Protein AF-X1PKR8-F1 (afdb_monomer_lite)

InterPro domains:
  IPR029045 ClpP/crotonase-like domain superfamily [SSF52096] (2-77)

pLDDT: mean 96.18, std 5.19, range [54.72, 98.62]

Sequence (77 aa):
LTAMVPEEALDEEVDRLAAILAGNAPVAMRGMKRTINEIARGKLDEAAADQRARDSMRGAEIKEGVKAFAEKRPPRF

Secondary structure (DSSP, 8-state):
------GGGHHHHHHHHHHHHHTS-HHHHHHHHHHHHHHHTT---HHHHHHHHHHHTTSHHHHHHHHHHHTTS----

Organism: NCBI:txid412755

Radius of gyration: 15.83 Å; chains: 1; bounding box: 30×30×41 Å

Structure (mmCIF, N/CA/C/O backbone):
data_AF-X1PKR8-F1
#
_entry.id   AF-X1PKR8-F1
#
loop_
_atom_site.group_PDB
_atom_site.id
_atom_site.type_symbol
_atom_site.label_atom_id
_atom_site.label_alt_id
_atom_site.label_comp_id
_atom_site.label_asym_id
_atom_site.label_entity_id
_atom_site.label_seq_id
_atom_site.pdbx_PDB_ins_code
_atom_site.Cartn_x
_atom_site.Cartn_y
_atom_site.Cartn_z
_atom_site.occupancy
_atom_site.B_iso_or_equiv
_atom_site.auth_seq_id
_atom_site.auth_comp_id
_atom_site.auth_asym_id
_atom_site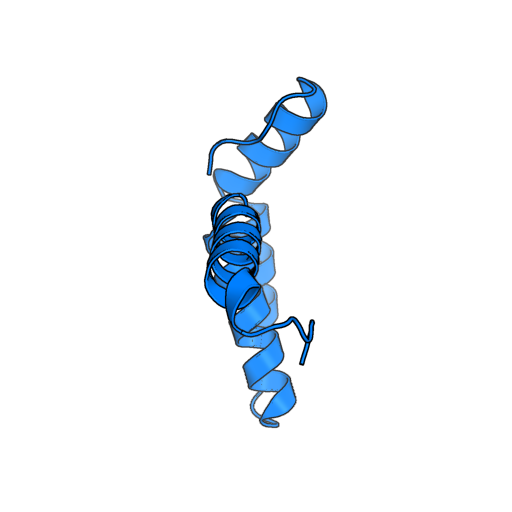.auth_atom_id
_atom_site.pdbx_PDB_model_num
ATOM 1 N N . LEU A 1 1 ? 4.058 -3.079 15.730 1.00 54.72 1 LEU A N 1
ATOM 2 C CA . LEU A 1 1 ? 2.698 -2.800 16.237 1.00 54.72 1 LEU A CA 1
ATOM 3 C C . LEU A 1 1 ? 2.427 -1.327 15.996 1.00 54.72 1 LEU A C 1
ATOM 5 O O . LEU A 1 1 ? 3.276 -0.527 16.361 1.00 54.72 1 LEU A O 1
ATOM 9 N N . THR A 1 2 ? 1.356 -0.988 15.278 1.00 84.94 2 THR A N 1
ATOM 10 C CA . THR A 1 2 ? 1.046 0.402 14.885 1.00 84.94 2 THR A CA 1
ATOM 11 C C . THR A 1 2 ? 0.156 1.125 15.898 1.00 84.94 2 THR A C 1
ATOM 13 O O . THR A 1 2 ? 0.223 2.345 15.967 1.00 84.94 2 THR A O 1
ATOM 16 N N . ALA A 1 3 ? -0.619 0.393 16.704 1.00 92.06 3 ALA A N 1
ATOM 17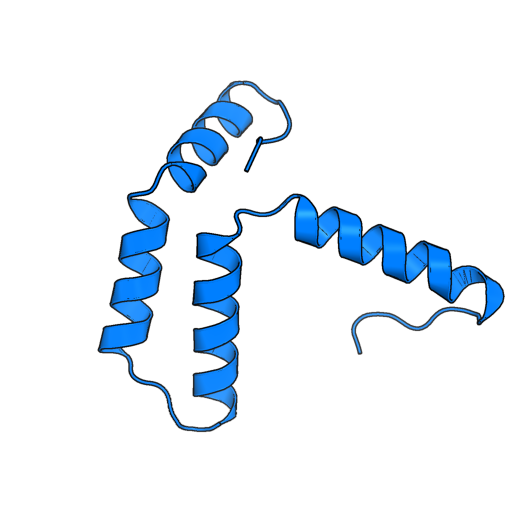 C CA . ALA A 1 3 ? -1.420 0.915 17.811 1.00 92.06 3 ALA A CA 1
ATOM 18 C C . ALA A 1 3 ? -1.634 -0.173 18.881 1.00 92.06 3 ALA A C 1
ATOM 20 O O . ALA A 1 3 ? -1.486 -1.364 18.595 1.00 92.06 3 ALA A O 1
ATOM 21 N N . MET A 1 4 ? -1.970 0.251 20.099 1.00 96.06 4 MET A N 1
ATOM 22 C CA . MET A 1 4 ? -2.443 -0.593 21.199 1.00 96.06 4 MET A CA 1
ATOM 23 C C . MET A 1 4 ? -3.679 0.089 21.787 1.00 96.06 4 MET A C 1
ATOM 25 O O . MET A 1 4 ? -3.614 1.276 22.108 1.00 96.06 4 MET A O 1
ATOM 29 N N . VAL A 1 5 ? -4.787 -0.641 21.890 1.00 97.06 5 VAL A N 1
ATOM 30 C CA . VAL A 1 5 ? -6.092 -0.137 22.345 1.00 97.06 5 VAL A CA 1
ATOM 31 C C . VAL A 1 5 ? -6.686 -1.084 23.395 1.00 97.06 5 VAL A C 1
ATOM 33 O O . VAL A 1 5 ? -6.277 -2.248 23.436 1.00 97.06 5 VAL A O 1
ATOM 36 N N . PRO A 1 6 ? -7.611 -0.612 24.253 1.00 98.25 6 PRO A N 1
ATOM 37 C CA . PRO A 1 6 ? -8.433 -1.491 25.084 1.00 98.25 6 PRO A CA 1
ATOM 38 C C . PRO A 1 6 ? -9.190 -2.523 24.240 1.00 98.25 6 PRO A C 1
ATOM 40 O O . PRO A 1 6 ? -9.477 -2.273 23.068 1.00 98.25 6 PRO A O 1
ATOM 43 N N . GLU A 1 7 ? -9.524 -3.667 24.838 1.00 97.81 7 GLU A N 1
ATOM 44 C CA . GLU A 1 7 ? -10.215 -4.768 24.154 1.00 97.81 7 GLU A CA 1
ATOM 45 C C . GLU A 1 7 ? -11.543 -4.311 23.538 1.00 97.81 7 GLU A C 1
ATOM 47 O O . GLU A 1 7 ? -11.847 -4.647 22.397 1.00 97.81 7 GLU A O 1
ATOM 52 N N . GLU A 1 8 ? -12.281 -3.451 24.240 1.00 98.38 8 GLU A N 1
ATOM 53 C CA . GLU A 1 8 ? -13.591 -2.948 23.821 1.00 98.38 8 GLU A CA 1
ATOM 54 C C . GLU A 1 8 ? -13.524 -2.026 22.593 1.00 98.38 8 GLU A C 1
ATOM 56 O O . GLU A 1 8 ? -14.537 -1.804 21.936 1.00 98.38 8 GLU A O 1
ATOM 61 N N . ALA A 1 9 ? -12.342 -1.485 22.281 1.00 97.69 9 ALA A N 1
ATOM 62 C CA . ALA A 1 9 ? -12.104 -0.604 21.138 1.00 97.69 9 ALA A CA 1
ATOM 63 C C . ALA A 1 9 ? -11.392 -1.317 19.975 1.00 97.69 9 ALA A C 1
ATOM 65 O O . ALA A 1 9 ? -11.077 -0.685 18.963 1.00 97.69 9 ALA A O 1
ATOM 66 N N . LEU A 1 10 ? -11.098 -2.617 20.111 1.00 97.56 10 LEU A N 1
ATOM 67 C CA . LEU A 1 10 ? -10.339 -3.365 19.113 1.00 97.56 10 LEU A CA 1
ATOM 68 C C . LEU A 1 10 ? -11.053 -3.390 17.759 1.00 97.56 10 LEU A C 1
ATOM 70 O O . LEU A 1 10 ? -10.422 -3.098 16.745 1.00 97.56 10 LEU A O 1
ATOM 74 N N . ASP A 1 11 ? -12.351 -3.693 17.750 1.00 98.19 11 ASP A N 1
ATOM 75 C CA . ASP A 1 11 ? -13.136 -3.775 16.514 1.00 98.19 11 ASP A CA 1
ATOM 76 C C . ASP A 1 11 ? -13.197 -2.418 15.800 1.00 98.19 11 ASP A C 1
ATOM 78 O O . ASP A 1 11 ? -12.943 -2.342 14.599 1.00 98.19 11 ASP A O 1
ATOM 82 N N . GLU A 1 12 ? -13.418 -1.326 16.542 1.00 97.81 12 GLU A N 1
ATOM 83 C CA . GLU A 1 12 ? -13.426 0.031 15.981 1.00 97.81 12 GLU A CA 1
ATOM 84 C C . GLU A 1 12 ? -12.069 0.394 15.356 1.00 97.81 12 GLU A C 1
ATOM 86 O O . GLU A 1 12 ? -12.005 0.942 14.252 1.00 97.81 12 GLU A O 1
ATOM 91 N N . GLU A 1 13 ? -10.964 0.068 16.030 1.00 97.25 13 GLU A N 1
ATOM 92 C CA . GLU A 1 13 ? -9.620 0.356 15.526 1.00 97.25 13 GLU A CA 1
ATOM 93 C C . GLU A 1 13 ? -9.280 -0.485 14.285 1.00 97.25 13 GLU A C 1
ATOM 95 O O . GLU A 1 13 ? -8.656 0.020 13.342 1.00 97.25 13 GLU A O 1
ATOM 100 N N . VAL A 1 14 ? -9.712 -1.750 14.255 1.00 96.62 14 VAL A N 1
ATOM 101 C CA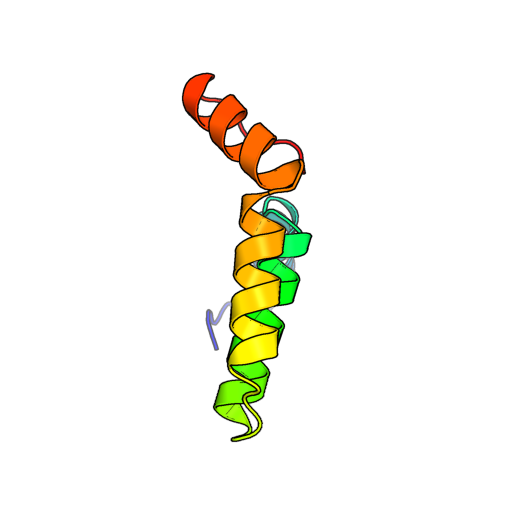 . VAL A 1 14 ? -9.568 -2.634 13.091 1.00 96.62 14 VAL A CA 1
ATOM 102 C C . VAL A 1 14 ? -10.369 -2.098 11.909 1.00 96.62 14 VAL A C 1
ATOM 104 O O . VAL A 1 14 ? -9.804 -1.972 10.820 1.00 96.62 14 VAL A O 1
ATOM 107 N N . ASP A 1 15 ? -11.633 -1.724 12.112 1.00 97.62 15 ASP A N 1
ATOM 108 C CA . ASP A 1 15 ? -12.495 -1.167 11.067 1.00 97.62 15 ASP A CA 1
ATOM 109 C C . ASP A 1 15 ? -11.941 0.150 10.527 1.00 97.62 15 ASP A C 1
ATOM 111 O O . ASP A 1 15 ? -11.873 0.356 9.311 1.00 97.62 15 ASP A O 1
ATOM 115 N N . ARG A 1 16 ? -11.452 1.024 11.413 1.00 96.38 16 ARG A N 1
ATOM 116 C CA . ARG A 1 16 ? -10.796 2.275 11.025 1.00 96.38 16 ARG A CA 1
ATOM 117 C C . ARG A 1 16 ? -9.582 2.011 10.139 1.00 96.38 16 ARG A C 1
ATOM 119 O O . ARG A 1 16 ? -9.434 2.637 9.086 1.00 96.38 16 ARG A O 1
ATOM 126 N N . LEU A 1 17 ? -8.711 1.085 10.540 1.00 95.75 17 LEU A N 1
ATOM 127 C CA . LEU A 1 17 ? -7.534 0.726 9.753 1.00 95.75 17 LEU A CA 1
ATOM 128 C C . LEU A 1 17 ? -7.931 0.092 8.414 1.00 95.75 17 LEU A C 1
ATOM 130 O O . LEU A 1 17 ? -7.368 0.447 7.377 1.00 95.75 17 LEU A O 1
ATOM 134 N N . ALA A 1 18 ? -8.908 -0.814 8.416 1.00 95.44 18 ALA A N 1
ATOM 135 C CA . ALA A 1 18 ? -9.414 -1.455 7.211 1.00 95.44 18 ALA A CA 1
ATOM 136 C C . ALA A 1 18 ? -9.995 -0.428 6.229 1.00 95.44 18 ALA A C 1
ATOM 138 O O . ALA A 1 18 ? -9.681 -0.489 5.040 1.00 95.44 18 ALA A O 1
ATOM 139 N N . ALA A 1 19 ? -10.751 0.560 6.715 1.00 95.44 19 ALA A N 1
ATOM 140 C CA . ALA A 1 19 ? -11.305 1.637 5.899 1.00 95.44 19 ALA A CA 1
ATOM 141 C C . ALA A 1 19 ? -10.205 2.499 5.257 1.00 95.44 19 ALA A C 1
ATOM 143 O O . ALA A 1 19 ? -10.269 2.796 4.062 1.00 95.44 19 ALA A O 1
ATOM 144 N N . ILE A 1 20 ? -9.153 2.842 6.013 1.00 94.38 20 ILE A N 1
ATOM 145 C CA . ILE A 1 20 ? -7.983 3.558 5.479 1.00 94.38 20 ILE A CA 1
ATOM 146 C C . ILE A 1 20 ? -7.313 2.738 4.371 1.00 94.38 20 ILE A C 1
ATOM 148 O O . ILE A 1 20 ? -6.975 3.272 3.316 1.00 94.38 20 ILE A O 1
ATOM 152 N N . LEU A 1 21 ? -7.114 1.437 4.594 1.00 94.19 21 LEU A N 1
ATOM 153 C CA . LEU A 1 21 ? -6.469 0.561 3.618 1.00 94.19 21 LEU A CA 1
ATOM 154 C C . LEU A 1 21 ? -7.323 0.366 2.359 1.00 94.19 21 LEU A C 1
ATOM 156 O O . LEU A 1 21 ? -6.770 0.380 1.259 1.00 94.19 21 LEU A O 1
ATOM 160 N N . ALA A 1 22 ? -8.640 0.227 2.512 1.00 94.75 22 ALA A N 1
ATOM 161 C CA . ALA A 1 22 ? -9.593 0.096 1.412 1.00 94.75 22 ALA A CA 1
ATOM 162 C C . ALA A 1 22 ? -9.706 1.376 0.567 1.00 94.75 22 ALA A C 1
ATOM 164 O O . ALA A 1 22 ? -10.008 1.298 -0.619 1.00 94.75 22 ALA A O 1
ATOM 165 N N . GLY A 1 23 ? -9.419 2.543 1.151 1.00 95.12 23 GLY A N 1
ATOM 166 C CA . GLY A 1 23 ? -9.375 3.824 0.444 1.00 95.12 23 GLY A CA 1
ATOM 167 C C . GLY A 1 23 ? -8.119 4.061 -0.405 1.00 95.12 23 GLY A C 1
ATOM 168 O O . GLY A 1 23 ? -8.016 5.110 -1.037 1.00 95.12 23 GLY A O 1
ATOM 169 N N . ASN A 1 24 ? -7.156 3.132 -0.428 1.00 96.25 24 ASN A N 1
ATOM 170 C CA . ASN A 1 24 ? -5.908 3.271 -1.183 1.00 96.25 24 ASN A CA 1
ATOM 171 C C . ASN A 1 24 ? -5.940 2.532 -2.527 1.00 96.25 24 ASN A C 1
ATOM 173 O O . ASN A 1 24 ? -6.633 1.535 -2.691 1.00 96.25 24 ASN A O 1
ATOM 177 N N . ALA A 1 25 ? -5.095 2.977 -3.460 1.00 97.12 25 ALA A N 1
ATOM 178 C CA . ALA A 1 25 ? -4.900 2.375 -4.778 1.00 97.12 25 ALA A CA 1
ATOM 179 C C . ALA A 1 25 ? -4.388 0.913 -4.675 1.00 97.12 25 ALA A C 1
ATOM 181 O O . ALA A 1 25 ? -3.237 0.693 -4.266 1.00 97.12 25 ALA A O 1
ATOM 182 N N . PRO A 1 26 ? -5.204 -0.109 -5.004 1.00 95.00 26 PRO A N 1
ATOM 183 C CA . PRO A 1 26 ? -4.887 -1.490 -4.661 1.00 95.00 26 PRO A CA 1
ATOM 184 C C . PRO A 1 26 ? -3.695 -2.076 -5.438 1.00 95.00 26 PRO A C 1
ATOM 186 O O . PRO A 1 26 ? -2.948 -2.880 -4.866 1.00 95.00 26 PRO A O 1
ATOM 189 N N . VAL A 1 27 ? -3.450 -1.696 -6.699 1.00 95.50 27 VAL A N 1
ATOM 190 C CA . VAL A 1 27 ? -2.246 -2.126 -7.441 1.00 95.50 27 VAL A CA 1
ATOM 191 C C . VAL A 1 27 ? -0.989 -1.545 -6.797 1.00 95.50 27 VAL A C 1
ATOM 193 O O . VAL A 1 27 ? -0.042 -2.293 -6.530 1.00 95.50 27 VAL A O 1
ATOM 196 N N . ALA A 1 28 ? -0.993 -0.246 -6.490 1.00 96.19 28 ALA A N 1
ATOM 197 C CA . ALA A 1 28 ? 0.141 0.417 -5.846 1.00 96.19 28 ALA A CA 1
ATOM 198 C C . ALA A 1 28 ? 0.451 -0.192 -4.465 1.00 96.19 28 ALA A C 1
ATOM 200 O O . ALA A 1 28 ? 1.601 -0.547 -4.185 1.00 96.19 28 ALA A O 1
ATOM 201 N N . MET A 1 29 ? -0.579 -0.395 -3.635 1.00 96.75 29 MET A N 1
ATOM 202 C CA . MET A 1 29 ? -0.443 -0.980 -2.297 1.00 96.75 29 MET A CA 1
ATOM 203 C C . MET A 1 29 ? 0.152 -2.389 -2.337 1.00 96.75 29 MET A C 1
ATOM 205 O O . MET A 1 29 ? 1.091 -2.689 -1.594 1.00 96.75 29 MET A O 1
ATOM 209 N N . ARG A 1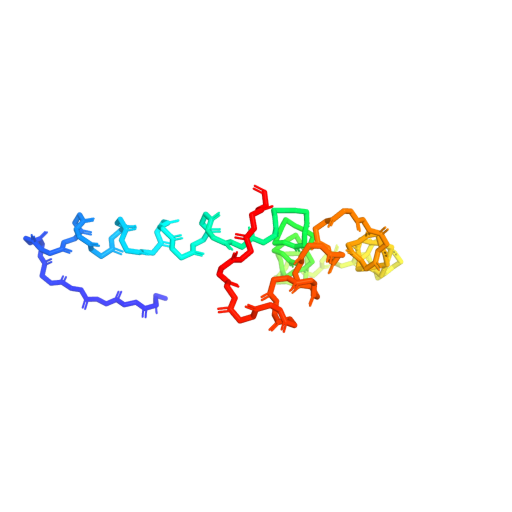 30 ? -0.343 -3.257 -3.232 1.00 96.38 30 ARG A N 1
ATOM 210 C CA . ARG A 1 30 ? 0.199 -4.616 -3.394 1.00 96.38 30 ARG A CA 1
ATOM 211 C C . ARG A 1 30 ? 1.656 -4.596 -3.842 1.00 96.38 30 ARG A C 1
ATOM 213 O O . ARG A 1 30 ? 2.473 -5.325 -3.275 1.00 96.38 30 ARG A O 1
ATOM 220 N N . GLY A 1 31 ? 1.982 -3.770 -4.838 1.00 97.25 31 GLY A N 1
ATOM 221 C CA . GLY A 1 31 ? 3.340 -3.651 -5.367 1.00 97.25 31 GLY A CA 1
ATOM 222 C C . GLY A 1 31 ? 4.337 -3.215 -4.295 1.00 97.25 31 GLY A C 1
ATOM 223 O O . GLY A 1 31 ? 5.350 -3.884 -4.088 1.00 97.25 31 GLY A O 1
ATOM 224 N N . MET A 1 32 ? 3.999 -2.158 -3.554 1.00 97.38 32 MET A N 1
ATOM 225 C CA . MET A 1 32 ? 4.820 -1.625 -2.468 1.00 97.38 32 MET A CA 1
ATOM 226 C C . MET A 1 32 ? 4.985 -2.631 -1.326 1.00 97.38 32 MET A C 1
ATOM 228 O O . MET A 1 32 ? 6.108 -2.905 -0.898 1.00 97.38 32 MET A O 1
ATOM 232 N N . LYS A 1 33 ? 3.886 -3.235 -0.851 1.00 97.75 33 LYS A N 1
ATOM 233 C CA . LYS A 1 33 ? 3.938 -4.189 0.266 1.00 97.75 33 LYS A CA 1
ATOM 234 C C . LYS A 1 33 ? 4.774 -5.419 -0.078 1.00 97.75 33 LYS A C 1
ATOM 236 O O . LYS A 1 33 ? 5.518 -5.908 0.774 1.00 97.75 33 LYS A O 1
ATOM 241 N N . ARG A 1 34 ? 4.687 -5.897 -1.323 1.00 98.38 34 ARG A N 1
ATOM 242 C CA . ARG A 1 34 ? 5.537 -6.981 -1.820 1.00 98.38 34 ARG A CA 1
ATOM 243 C C . ARG A 1 34 ? 7.013 -6.593 -1.777 1.00 98.38 34 ARG A C 1
ATOM 245 O O . ARG A 1 34 ? 7.789 -7.339 -1.191 1.00 98.38 34 ARG A O 1
ATOM 252 N N . THR A 1 35 ? 7.377 -5.428 -2.312 1.00 98.44 35 THR A N 1
ATOM 253 C CA . THR A 1 35 ? 8.766 -4.940 -2.302 1.00 98.44 35 THR A CA 1
ATOM 254 C C . THR A 1 35 ? 9.319 -4.821 -0.878 1.00 98.44 35 THR A C 1
ATOM 256 O O . THR A 1 35 ? 10.403 -5.326 -0.603 1.00 98.44 35 THR A O 1
ATOM 259 N N . ILE A 1 36 ? 8.556 -4.250 0.061 1.00 98.00 36 ILE A N 1
ATOM 260 C CA . ILE A 1 36 ? 8.962 -4.148 1.476 1.00 98.00 36 ILE A CA 1
ATOM 261 C C . ILE A 1 36 ? 9.220 -5.537 2.081 1.00 98.00 36 ILE A C 1
ATOM 263 O O . ILE A 1 36 ? 10.224 -5.745 2.760 1.00 98.00 36 ILE A O 1
ATOM 267 N N . ASN A 1 37 ? 8.336 -6.504 1.822 1.00 98.38 37 ASN A N 1
ATOM 268 C CA . ASN A 1 37 ? 8.501 -7.867 2.328 1.00 98.38 37 ASN A CA 1
ATOM 269 C C . ASN A 1 37 ? 9.702 -8.590 1.698 1.00 98.38 37 ASN A C 1
ATOM 271 O O . ASN A 1 37 ? 10.335 -9.406 2.363 1.00 98.38 37 ASN A O 1
ATOM 275 N N . GLU A 1 38 ? 10.000 -8.337 0.424 1.00 98.62 38 GLU A N 1
ATOM 276 C CA . GLU A 1 38 ? 11.175 -8.888 -0.259 1.00 98.62 38 GLU A CA 1
ATOM 277 C C . GLU A 1 38 ? 12.473 -8.306 0.321 1.00 98.62 38 GLU A C 1
ATOM 279 O O . GLU A 1 38 ? 13.381 -9.077 0.634 1.00 98.62 38 GLU A O 1
ATOM 284 N N . ILE A 1 39 ? 12.521 -6.991 0.577 1.00 98.44 39 ILE A N 1
ATOM 285 C CA . ILE A 1 39 ? 13.631 -6.323 1.282 1.00 98.44 39 ILE A CA 1
ATOM 286 C C . ILE A 1 39 ? 13.841 -6.948 2.661 1.00 98.44 39 ILE A C 1
ATOM 288 O O . ILE A 1 39 ? 14.936 -7.410 2.969 1.00 98.44 39 ILE A O 1
ATOM 292 N N . ALA A 1 40 ? 12.782 -7.027 3.471 1.00 98.31 40 ALA A N 1
ATOM 293 C CA . ALA A 1 40 ? 12.855 -7.561 4.832 1.00 98.31 40 ALA A CA 1
ATOM 294 C C . ALA A 1 40 ? 13.342 -9.020 4.886 1.00 98.31 40 ALA A C 1
ATOM 296 O O . ALA A 1 40 ? 13.844 -9.471 5.912 1.00 98.31 40 ALA A O 1
ATOM 297 N N . ARG A 1 41 ? 13.189 -9.768 3.787 1.00 98.25 41 ARG A N 1
ATOM 298 C CA . ARG A 1 41 ? 13.621 -11.166 3.662 1.00 98.25 41 ARG A CA 1
ATOM 299 C C . ARG A 1 41 ? 14.984 -11.326 2.988 1.00 98.25 41 ARG A C 1
ATOM 301 O O . ARG A 1 41 ? 15.411 -12.465 2.825 1.00 98.25 41 ARG A O 1
ATOM 308 N N . GLY A 1 42 ? 15.629 -10.241 2.553 1.00 98.19 42 GLY A N 1
ATOM 309 C CA . GLY A 1 42 ? 16.866 -10.301 1.766 1.00 98.19 42 GLY A CA 1
ATOM 310 C C . GLY A 1 42 ? 16.682 -10.965 0.396 1.00 98.19 42 GLY A C 1
ATOM 311 O O . GLY A 1 42 ? 17.594 -11.617 -0.099 1.00 98.19 42 GLY A O 1
ATOM 312 N N . LYS A 1 43 ? 15.484 -10.860 -0.194 1.00 98.38 43 LYS A N 1
ATOM 313 C CA . LYS A 1 43 ? 15.095 -11.500 -1.467 1.00 98.38 43 LYS A CA 1
ATOM 314 C C . LYS A 1 43 ? 14.623 -10.479 -2.504 1.00 98.38 43 LYS A C 1
ATOM 316 O O . LYS A 1 43 ? 13.765 -10.795 -3.324 1.00 98.38 43 LYS A O 1
ATOM 321 N N . LEU A 1 44 ? 15.100 -9.240 -2.408 1.00 98.50 44 LEU A N 1
ATOM 322 C CA . LEU A 1 44 ? 14.705 -8.191 -3.338 1.00 98.50 44 LEU A CA 1
ATOM 323 C C . LEU A 1 44 ? 15.192 -8.525 -4.750 1.00 98.50 44 LEU A C 1
ATOM 325 O O . LEU A 1 44 ? 16.386 -8.681 -4.981 1.00 98.50 44 LEU A O 1
ATOM 329 N N . ASP A 1 45 ? 14.247 -8.575 -5.682 1.00 98.38 45 ASP A N 1
ATOM 330 C CA . ASP A 1 45 ? 14.515 -8.429 -7.107 1.00 98.38 45 ASP A CA 1
ATOM 331 C C . ASP A 1 45 ? 14.248 -6.965 -7.473 1.00 98.38 45 ASP A C 1
ATOM 333 O O . ASP A 1 45 ? 13.096 -6.521 -7.531 1.00 98.38 45 ASP A O 1
ATOM 337 N N . GLU A 1 46 ? 15.322 -6.198 -7.657 1.00 98.12 46 GLU A N 1
ATOM 338 C CA . GLU A 1 46 ? 15.249 -4.761 -7.929 1.00 98.12 46 GLU A CA 1
ATOM 339 C C . GLU A 1 46 ? 14.541 -4.457 -9.251 1.00 98.12 46 GLU A C 1
ATOM 341 O O . GLU A 1 46 ? 13.713 -3.547 -9.310 1.00 98.12 46 GLU A O 1
ATOM 346 N N . ALA A 1 47 ? 14.794 -5.251 -10.295 1.00 98.56 47 ALA A N 1
ATOM 347 C CA . ALA A 1 47 ? 14.177 -5.053 -11.602 1.00 98.56 47 ALA A CA 1
ATOM 348 C C . ALA A 1 47 ? 12.667 -5.313 -11.539 1.00 98.56 47 ALA A C 1
ATOM 350 O O . ALA A 1 47 ? 11.870 -4.533 -12.069 1.00 98.56 47 ALA A O 1
ATOM 351 N N . ALA A 1 48 ? 12.254 -6.373 -10.839 1.00 98.31 48 ALA A N 1
ATOM 352 C CA . ALA A 1 48 ? 10.843 -6.660 -10.623 1.00 98.31 48 ALA A CA 1
ATOM 353 C C . ALA A 1 48 ? 10.164 -5.608 -9.729 1.00 98.31 48 ALA A C 1
ATOM 355 O O . ALA A 1 48 ? 8.994 -5.286 -9.948 1.00 98.31 48 ALA A O 1
ATOM 356 N N . ALA A 1 49 ? 10.858 -5.072 -8.721 1.00 98.38 49 ALA A N 1
ATOM 357 C CA . ALA A 1 49 ? 10.339 -4.003 -7.871 1.00 98.38 49 ALA A CA 1
ATOM 358 C C . ALA A 1 49 ? 10.138 -2.692 -8.644 1.00 98.38 49 ALA A C 1
ATOM 360 O O . ALA A 1 49 ? 9.069 -2.085 -8.534 1.00 98.38 49 ALA A O 1
ATOM 361 N N . ASP A 1 50 ? 11.114 -2.301 -9.464 1.00 98.25 50 ASP A N 1
ATOM 362 C CA . ASP A 1 50 ? 11.032 -1.111 -10.313 1.00 98.25 50 ASP A CA 1
ATOM 363 C C . ASP A 1 50 ? 9.933 -1.251 -11.376 1.00 98.25 50 ASP A C 1
ATOM 365 O O . ASP A 1 50 ? 9.144 -0.332 -11.596 1.00 98.25 50 ASP A O 1
ATOM 369 N N . GLN A 1 51 ? 9.783 -2.437 -11.976 1.00 98.00 51 GLN A N 1
ATOM 370 C CA . GLN A 1 51 ? 8.679 -2.697 -12.899 1.00 98.00 51 GLN A CA 1
ATOM 371 C C . GLN A 1 51 ? 7.312 -2.511 -12.222 1.00 98.00 51 GLN A C 1
ATOM 373 O O . GLN A 1 51 ? 6.465 -1.806 -12.767 1.00 98.00 51 GLN A O 1
ATOM 378 N N . ARG A 1 52 ? 7.107 -3.051 -11.007 1.00 97.38 52 ARG A N 1
ATOM 379 C CA . ARG A 1 52 ? 5.853 -2.853 -10.250 1.00 97.38 52 ARG A CA 1
ATOM 380 C C . ARG A 1 52 ? 5.568 -1.376 -9.967 1.00 97.38 52 ARG A C 1
ATOM 382 O O . ARG A 1 52 ? 4.410 -0.966 -10.030 1.00 97.38 52 ARG A O 1
ATOM 389 N N . ALA A 1 53 ? 6.599 -0.585 -9.661 1.00 96.69 53 ALA A N 1
ATOM 390 C CA . ALA A 1 53 ? 6.461 0.856 -9.454 1.00 96.69 53 ALA A CA 1
ATOM 391 C C . ALA A 1 53 ? 6.099 1.590 -10.757 1.00 96.69 53 ALA A C 1
ATOM 393 O O . ALA A 1 53 ? 5.227 2.457 -10.771 1.00 96.69 53 ALA A O 1
ATOM 394 N N . ARG A 1 54 ? 6.714 1.216 -11.883 1.00 96.56 54 ARG A N 1
ATOM 395 C CA . ARG A 1 54 ? 6.378 1.784 -13.197 1.00 96.56 54 ARG A CA 1
ATOM 396 C C . ARG A 1 54 ? 4.958 1.431 -13.637 1.00 96.56 54 ARG A C 1
ATOM 398 O O . ARG A 1 54 ? 4.278 2.280 -14.211 1.00 96.56 54 ARG A O 1
ATOM 405 N N . ASP A 1 55 ? 4.498 0.219 -13.347 1.00 95.31 55 ASP A N 1
ATOM 406 C CA . ASP A 1 55 ? 3.145 -0.224 -13.687 1.00 95.31 55 ASP A CA 1
ATOM 407 C C . ASP A 1 55 ? 2.076 0.545 -12.896 1.00 95.31 55 ASP A C 1
ATOM 409 O O . ASP A 1 55 ? 1.083 0.989 -13.481 1.00 95.31 55 ASP A O 1
ATOM 413 N N . SER A 1 56 ? 2.294 0.799 -11.597 1.00 95.38 56 SER A N 1
ATOM 414 C CA . SER A 1 56 ? 1.354 1.599 -10.793 1.00 95.38 56 SER A CA 1
ATOM 415 C C . SER A 1 56 ? 1.252 3.052 -11.279 1.00 95.38 56 SER A C 1
ATOM 417 O O . SER A 1 56 ? 0.172 3.640 -11.235 1.00 95.38 56 SER A O 1
ATOM 419 N N . MET A 1 57 ? 2.333 3.602 -11.837 1.00 95.38 57 MET A N 1
ATOM 420 C CA . MET A 1 57 ? 2.391 4.965 -12.384 1.00 95.38 57 MET A CA 1
ATOM 421 C C . MET A 1 57 ? 1.801 5.118 -13.794 1.00 95.38 57 MET A C 1
ATOM 423 O O . MET A 1 57 ? 1.759 6.228 -14.325 1.00 95.38 57 MET A O 1
ATOM 427 N N . ARG A 1 58 ? 1.333 4.035 -14.423 1.00 93.81 58 ARG A N 1
ATOM 428 C CA . ARG A 1 58 ? 0.736 4.063 -15.774 1.00 93.81 58 ARG A CA 1
ATOM 429 C C . ARG A 1 58 ? -0.743 3.663 -15.796 1.00 93.81 58 ARG A C 1
ATOM 431 O O . ARG A 1 58 ? -1.412 3.858 -16.813 1.00 93.81 58 ARG A O 1
ATOM 438 N N . GLY A 1 59 ? -1.247 3.109 -14.694 1.00 91.12 59 GLY A N 1
ATOM 439 C CA . GLY A 1 59 ? -2.586 2.530 -14.588 1.00 91.12 59 GLY A CA 1
ATOM 440 C C . GLY A 1 59 ? -3.737 3.535 -14.454 1.00 91.12 59 GLY A C 1
ATOM 441 O O . GLY A 1 59 ? -3.563 4.753 -14.495 1.00 91.12 59 GLY A O 1
ATOM 442 N N . ALA A 1 60 ? -4.949 3.004 -14.284 1.00 95.62 60 ALA A N 1
ATOM 443 C CA . ALA A 1 60 ? -6.148 3.808 -14.036 1.00 95.62 60 ALA A CA 1
ATOM 444 C C . ALA A 1 60 ? -6.135 4.461 -12.642 1.00 95.62 60 ALA A C 1
ATOM 446 O O . ALA A 1 60 ? -6.561 5.605 -12.506 1.00 95.62 60 ALA A O 1
ATOM 447 N N . GLU A 1 61 ? -5.585 3.771 -11.637 1.00 96.75 61 GLU A N 1
ATOM 448 C CA . GLU A 1 61 ? -5.546 4.243 -10.248 1.00 96.75 61 GLU A CA 1
ATOM 449 C C . GLU A 1 61 ? -4.806 5.579 -10.114 1.00 96.75 61 GLU A C 1
ATOM 451 O O . GLU A 1 61 ? -5.333 6.506 -9.510 1.00 96.75 61 GLU A O 1
ATOM 456 N N . ILE A 1 62 ? -3.628 5.744 -10.731 1.00 96.69 62 ILE A N 1
ATOM 457 C CA . ILE A 1 62 ? -2.892 7.016 -10.641 1.00 96.69 62 ILE A CA 1
ATOM 458 C C . ILE A 1 62 ? -3.641 8.163 -11.330 1.00 96.69 62 ILE A C 1
ATOM 460 O O . ILE A 1 62 ? -3.645 9.284 -10.827 1.00 96.69 62 ILE A O 1
ATOM 464 N N . LYS A 1 63 ? -4.327 7.889 -12.449 1.00 97.50 63 LYS A N 1
ATOM 465 C CA . LYS A 1 63 ? -5.131 8.896 -13.159 1.00 97.50 63 LYS A CA 1
ATOM 466 C C . LYS A 1 63 ? -6.301 9.359 -12.300 1.00 97.50 63 LYS A C 1
ATOM 468 O O . LYS A 1 63 ? -6.550 10.557 -12.212 1.00 97.50 63 LYS A O 1
ATOM 473 N N . GLU A 1 64 ? -6.988 8.422 -11.654 1.00 97.81 64 GLU A N 1
ATOM 474 C CA . GLU A 1 64 ? -8.062 8.735 -10.717 1.00 97.81 64 GLU A CA 1
ATOM 475 C C . GLU A 1 64 ? -7.540 9.465 -9.479 1.00 97.81 64 GLU A C 1
ATOM 477 O O . GLU A 1 64 ? -8.130 10.462 -9.084 1.00 97.81 64 GLU A O 1
ATOM 482 N N . GLY A 1 65 ? -6.410 9.044 -8.907 1.00 96.94 65 GLY A N 1
ATOM 483 C CA . GLY A 1 65 ? -5.792 9.729 -7.772 1.00 96.94 65 GLY A CA 1
ATOM 484 C C . GLY A 1 65 ? -5.465 11.191 -8.088 1.00 96.94 65 GLY A C 1
ATOM 485 O O . GLY A 1 65 ? -5.842 12.087 -7.335 1.00 96.94 65 GLY A O 1
ATOM 486 N N . VAL A 1 66 ? -4.841 11.448 -9.244 1.00 97.69 66 VAL A N 1
ATOM 487 C CA . VAL A 1 66 ? -4.543 12.809 -9.723 1.00 97.69 66 VAL A CA 1
ATOM 488 C C . VAL A 1 66 ? -5.827 13.604 -9.972 1.00 97.69 66 VAL A C 1
ATOM 490 O O . VAL A 1 66 ? -5.919 14.763 -9.565 1.00 97.69 66 VAL A O 1
ATOM 493 N N . LYS A 1 67 ? -6.834 12.992 -10.607 1.00 98.25 67 LYS A N 1
ATOM 494 C CA . LYS A 1 67 ? -8.121 13.638 -10.887 1.00 98.25 67 LYS A CA 1
ATOM 495 C C . LYS A 1 67 ? -8.867 14.002 -9.601 1.00 98.25 67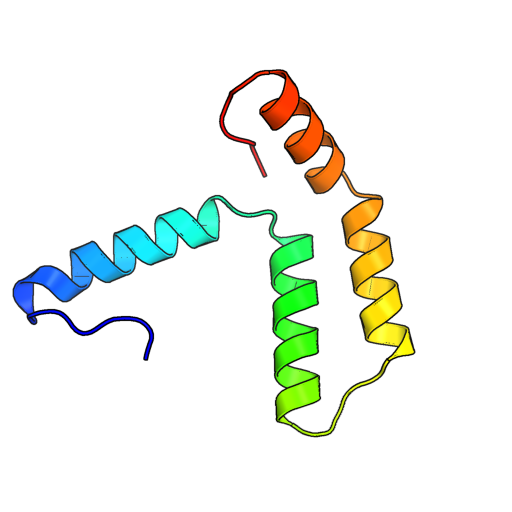 LYS A C 1
ATOM 497 O O . LYS A 1 67 ? -9.285 15.142 -9.445 1.00 98.25 67 LYS A O 1
ATOM 502 N N . ALA A 1 68 ? -9.013 13.057 -8.679 1.00 98.19 68 ALA A N 1
ATOM 503 C CA . ALA A 1 68 ? -9.701 13.251 -7.409 1.00 98.19 68 ALA A CA 1
ATOM 504 C C . ALA A 1 68 ? -9.017 14.320 -6.550 1.00 98.19 68 ALA A C 1
ATOM 506 O O . ALA A 1 68 ? -9.694 15.170 -5.972 1.00 98.19 68 ALA A O 1
ATOM 507 N N . PHE A 1 69 ? -7.6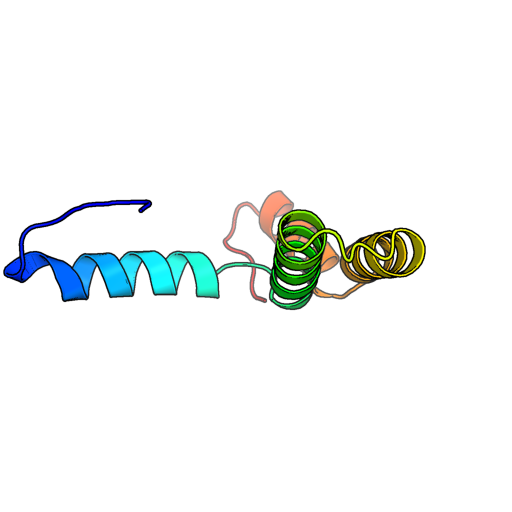79 14.336 -6.545 1.00 97.69 69 PHE A N 1
ATOM 508 C CA . PHE A 1 69 ? -6.896 15.387 -5.905 1.00 97.69 69 PHE A CA 1
ATOM 509 C C . PHE A 1 69 ? -7.185 16.767 -6.514 1.00 97.69 69 PHE A C 1
ATOM 511 O O . PHE A 1 69 ? -7.488 17.709 -5.781 1.00 97.69 69 PHE A O 1
ATOM 518 N N . ALA A 1 70 ? -7.162 16.884 -7.846 1.00 98.44 70 ALA A N 1
ATOM 519 C CA . ALA A 1 70 ? -7.481 18.131 -8.543 1.00 98.44 70 ALA A CA 1
ATOM 520 C C . ALA A 1 70 ? -8.927 18.603 -8.283 1.00 98.44 70 ALA A C 1
ATOM 522 O O . ALA A 1 70 ? -9.175 19.798 -8.131 1.00 98.44 70 ALA A O 1
ATOM 523 N N . GLU A 1 71 ? -9.868 17.666 -8.179 1.00 98.25 71 GLU A N 1
ATOM 524 C CA . GLU A 1 71 ? -11.290 17.908 -7.902 1.00 98.25 71 GLU A CA 1
ATOM 525 C C . GLU A 1 71 ? -11.604 18.071 -6.398 1.00 98.25 71 GLU A C 1
ATOM 527 O O . GLU A 1 71 ? -12.759 18.300 -6.045 1.00 98.25 71 GLU A O 1
ATOM 532 N N . LYS A 1 72 ? -10.603 17.974 -5.505 1.00 97.69 72 LYS A N 1
ATOM 533 C CA . LYS A 1 72 ? -10.755 18.034 -4.035 1.00 97.69 72 LYS A CA 1
ATOM 534 C C . LYS A 1 72 ? -11.805 17.060 -3.484 1.00 97.69 72 LYS A C 1
ATOM 536 O O . LYS A 1 72 ? -12.555 17.391 -2.565 1.00 97.69 72 LYS A O 1
ATOM 541 N N . ARG A 1 73 ? -11.849 15.847 -4.031 1.00 98.00 73 ARG A N 1
ATOM 542 C CA . ARG A 1 73 ? -12.736 14.766 -3.580 1.00 98.00 73 ARG A CA 1
ATOM 543 C C . ARG A 1 73 ? -11.942 13.500 -3.243 1.00 98.00 73 ARG A C 1
ATOM 545 O O . ARG A 1 73 ? -10.816 13.351 -3.715 1.00 98.00 73 ARG A O 1
ATOM 552 N N . PRO A 1 74 ? -12.521 12.555 -2.486 1.00 95.50 74 PRO A N 1
ATOM 553 C CA . PRO A 1 74 ? -11.921 11.239 -2.313 1.00 95.50 74 PRO A CA 1
ATOM 554 C C . PRO A 1 74 ? -11.777 10.504 -3.661 1.00 95.50 74 PRO A C 1
ATOM 556 O O . PRO A 1 74 ? -12.686 10.591 -4.504 1.00 95.50 74 PRO A O 1
ATOM 559 N N . PRO A 1 75 ? -10.658 9.794 -3.889 1.00 96.50 75 PRO A N 1
ATOM 560 C CA . PRO A 1 75 ? -10.489 8.946 -5.061 1.00 96.50 75 PRO A CA 1
ATOM 561 C C . PRO A 1 75 ? -11.361 7.690 -4.980 1.00 96.50 75 PRO A C 1
ATOM 563 O O . PRO A 1 75 ? -11.727 7.233 -3.898 1.00 96.50 75 PRO A O 1
ATOM 566 N N . ARG A 1 76 ? -11.692 7.129 -6.144 1.00 95.12 76 ARG A N 1
ATOM 567 C CA . ARG A 1 76 ? -12.470 5.893 -6.290 1.00 95.12 76 ARG A CA 1
ATOM 568 C C . ARG A 1 76 ? -11.622 4.822 -6.975 1.00 95.12 76 ARG A C 1
ATOM 570 O O . ARG A 1 76 ? -11.536 4.813 -8.201 1.00 95.12 76 ARG A O 1
ATOM 577 N N . PHE A 1 77 ? -10.995 3.959 -6.183 1.00 92.81 77 PHE A N 1
ATOM 578 C CA . PHE A 1 77 ? -10.113 2.894 -6.666 1.00 92.81 77 PHE A CA 1
ATOM 579 C C . PHE A 1 77 ? -10.821 1.553 -6.857 1.00 92.81 77 PHE A C 1
ATOM 581 O O . PHE A 1 77 ? -11.859 1.330 -6.194 1.00 92.81 77 PHE A O 1
#

Foldseek 3Di:
DPDDDPPVCVVVVVVVVVVVVQLADVLLVVLVVVQVVCVVVVNHDPVSSVVSVVVSCVDPRVVQVVVCVVVVHRGDD